Protein AF-A0A970Q258-F1 (afdb_monomer_lite)

pLDDT: mean 85.39, std 17.82, range [44.66, 97.88]

Structure (mmCIF, N/CA/C/O backbone):
data_AF-A0A970Q258-F1
#
_entry.id   AF-A0A970Q258-F1
#
loop_
_atom_site.group_PDB
_atom_site.id
_atom_site.type_symbol
_atom_site.label_atom_id
_atom_site.label_alt_id
_atom_site.label_comp_id
_atom_site.label_asym_id
_atom_site.label_entity_id
_atom_site.label_seq_id
_atom_site.pdbx_PDB_ins_code
_atom_site.Cartn_x
_atom_site.Cartn_y
_atom_site.Cartn_z
_atom_site.occupancy
_atom_site.B_iso_or_equiv
_atom_site.auth_seq_id
_atom_site.auth_comp_id
_atom_site.auth_asym_id
_atom_site.auth_atom_id
_atom_site.pdbx_PDB_model_num
ATOM 1 N N . MET A 1 1 ? 42.809 24.896 -11.272 1.00 45.78 1 MET A N 1
ATOM 2 C CA . MET A 1 1 ? 42.500 23.482 -10.980 1.00 45.78 1 MET A CA 1
ATOM 3 C C . MET A 1 1 ? 41.032 23.449 -10.602 1.00 45.78 1 MET A C 1
ATOM 5 O O . MET A 1 1 ? 40.691 24.040 -9.591 1.00 45.78 1 MET A O 1
ATOM 9 N N . VAL A 1 2 ? 40.162 22.939 -11.474 1.00 45.69 2 VAL A N 1
ATOM 10 C CA . VAL A 1 2 ? 38.716 22.875 -11.205 1.00 45.69 2 VAL A CA 1
ATOM 11 C C . VAL A 1 2 ? 38.446 21.503 -10.604 1.00 45.69 2 VAL A C 1
ATOM 13 O O . VAL A 1 2 ? 38.786 20.490 -11.214 1.00 45.69 2 VAL A O 1
ATOM 16 N N . GLU A 1 3 ? 37.932 21.481 -9.379 1.00 46.88 3 GLU A N 1
ATOM 17 C CA . GLU A 1 3 ? 37.560 20.255 -8.682 1.00 46.88 3 GLU A CA 1
ATOM 18 C C . GLU A 1 3 ? 36.455 19.547 -9.472 1.00 46.88 3 GLU A C 1
ATOM 20 O O . GLU A 1 3 ? 35.354 20.070 -9.643 1.00 46.88 3 GLU A O 1
ATOM 25 N N . ASN A 1 4 ? 36.764 18.349 -9.976 1.00 45.31 4 ASN A N 1
ATOM 26 C CA . ASN A 1 4 ? 35.772 17.438 -10.531 1.00 45.31 4 ASN A CA 1
ATOM 27 C C . ASN A 1 4 ? 34.823 17.036 -9.400 1.00 45.31 4 ASN A C 1
ATOM 29 O O . ASN A 1 4 ? 35.117 16.139 -8.607 1.00 45.31 4 ASN A O 1
ATOM 33 N N . THR A 1 5 ? 33.682 17.711 -9.326 1.00 48.47 5 THR A N 1
ATOM 34 C CA . THR A 1 5 ? 32.561 17.308 -8.487 1.00 48.47 5 THR A CA 1
ATOM 35 C C . THR A 1 5 ? 32.131 15.929 -8.970 1.00 48.47 5 THR A C 1
ATOM 37 O O . THR A 1 5 ? 31.639 15.768 -10.087 1.00 48.47 5 THR A O 1
ATOM 40 N N . LYS A 1 6 ? 32.383 14.906 -8.147 1.00 47.34 6 LYS A N 1
ATOM 41 C CA . LYS A 1 6 ? 31.822 13.570 -8.334 1.00 47.34 6 LYS A CA 1
ATOM 42 C C . LYS A 1 6 ? 30.305 13.736 -8.390 1.00 47.34 6 LYS A C 1
ATOM 44 O O . LYS A 1 6 ? 29.663 13.882 -7.357 1.00 47.34 6 LYS A O 1
ATOM 49 N N . GLN A 1 7 ? 29.731 13.729 -9.590 1.00 53.03 7 GLN A N 1
ATOM 50 C CA . GLN A 1 7 ? 28.346 13.320 -9.749 1.00 53.03 7 GLN A CA 1
ATOM 51 C C . GLN A 1 7 ? 28.308 11.875 -9.260 1.00 53.03 7 GLN A C 1
ATOM 53 O O . GLN A 1 7 ? 28.689 10.958 -9.991 1.00 53.03 7 GLN A O 1
ATOM 58 N N . GLU A 1 8 ? 27.930 11.674 -7.999 1.00 45.31 8 GLU A N 1
ATOM 59 C CA . GLU A 1 8 ? 27.447 10.384 -7.534 1.00 45.31 8 GLU A CA 1
ATOM 60 C C . GLU A 1 8 ? 26.226 10.074 -8.395 1.00 45.31 8 GLU A C 1
ATOM 62 O O . GLU A 1 8 ? 25.112 10.525 -8.136 1.00 45.31 8 GLU A O 1
ATOM 67 N N . LYS A 1 9 ? 26.465 9.393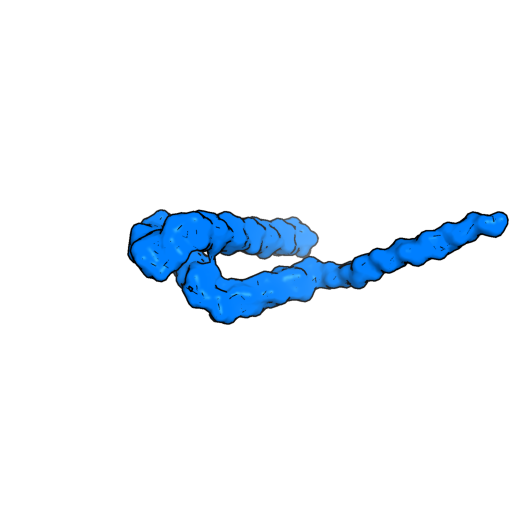 -9.521 1.00 44.66 9 LYS A N 1
ATOM 68 C CA . LYS A 1 9 ? 25.411 8.811 -10.334 1.00 44.66 9 LYS A CA 1
ATOM 69 C C . LYS A 1 9 ? 24.686 7.860 -9.398 1.00 44.66 9 LYS A C 1
ATOM 71 O O . LYS A 1 9 ? 25.195 6.772 -9.129 1.00 44.66 9 LYS A O 1
ATOM 76 N N . LEU A 1 10 ? 23.531 8.291 -8.888 1.00 52.53 10 LEU A N 1
ATOM 77 C CA . LEU A 1 10 ? 22.532 7.386 -8.341 1.00 52.53 10 LEU A CA 1
ATOM 78 C C . LEU A 1 10 ? 22.481 6.193 -9.301 1.00 52.53 10 LEU A C 1
ATOM 80 O O . LEU A 1 10 ? 22.368 6.420 -10.515 1.00 52.53 10 LEU A O 1
ATOM 84 N N . PRO A 1 11 ? 22.690 4.955 -8.819 1.00 52.84 11 PRO A N 1
ATOM 85 C CA . PRO A 1 11 ? 22.673 3.810 -9.705 1.00 52.84 11 PRO A CA 1
ATOM 86 C C . PRO A 1 11 ? 21.355 3.858 -10.468 1.00 52.84 11 PRO A C 1
ATOM 88 O O . PRO A 1 11 ? 20.311 4.134 -9.877 1.00 52.84 11 PRO A O 1
ATOM 91 N N . ALA A 1 12 ? 21.418 3.655 -11.784 1.00 57.28 12 ALA A N 1
ATOM 92 C CA . ALA A 1 12 ? 20.232 3.475 -12.602 1.00 57.28 12 ALA A CA 1
ATOM 93 C C . ALA A 1 12 ? 19.539 2.190 -12.128 1.00 57.28 12 ALA A C 1
ATOM 95 O O . ALA A 1 12 ? 19.745 1.120 -12.697 1.00 57.28 12 ALA A O 1
ATOM 96 N N . MET A 1 13 ? 18.787 2.284 -11.029 1.00 63.03 13 MET A N 1
ATOM 97 C CA . MET A 1 13 ? 17.890 1.234 -10.585 1.00 63.03 13 MET A CA 1
ATOM 98 C C . MET A 1 13 ? 16.937 0.995 -11.740 1.00 63.03 13 MET A C 1
ATOM 100 O O . MET A 1 13 ? 16.326 1.931 -12.268 1.00 63.03 13 MET A O 1
ATOM 104 N N . LYS A 1 14 ? 16.846 -0.258 -12.179 1.00 81.12 14 LYS A N 1
ATOM 105 C CA . LYS A 1 14 ? 15.895 -0.601 -13.234 1.00 81.12 14 LYS A CA 1
ATOM 106 C C . LYS A 1 14 ? 14.507 -0.295 -12.680 1.00 81.12 14 LYS A C 1
ATOM 108 O O . LYS A 1 14 ? 14.223 -0.650 -11.543 1.00 81.12 14 LYS A O 1
ATOM 113 N N . VAL A 1 15 ? 13.628 0.318 -13.473 1.00 83.75 15 VAL A N 1
ATOM 114 C CA . VAL A 1 15 ? 12.238 0.617 -13.061 1.00 83.75 15 VAL A CA 1
ATOM 115 C C . VAL A 1 15 ? 11.571 -0.610 -12.415 1.00 83.75 15 VAL A C 1
ATOM 117 O O . VAL A 1 15 ? 10.923 -0.493 -11.384 1.00 83.75 15 VAL A O 1
ATOM 120 N N . LYS A 1 16 ? 11.860 -1.813 -12.932 1.00 83.94 16 LYS A N 1
ATOM 121 C CA . LYS A 1 16 ? 11.469 -3.104 -12.343 1.00 83.94 16 LYS A CA 1
ATOM 122 C C . LYS A 1 16 ? 11.941 -3.340 -10.902 1.00 83.94 16 LYS A C 1
ATOM 124 O O . LYS A 1 16 ? 11.175 -3.852 -10.099 1.00 83.94 16 LYS A O 1
ATOM 129 N N . GLU A 1 17 ? 13.183 -2.994 -10.572 1.00 89.56 17 GLU A N 1
ATOM 130 C CA . GLU A 1 17 ? 13.734 -3.131 -9.215 1.00 89.56 17 GLU A CA 1
ATOM 131 C C .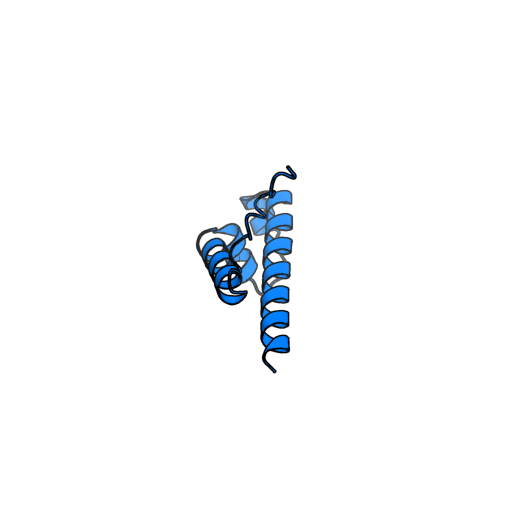 GLU A 1 17 ? 13.048 -2.160 -8.248 1.00 89.56 17 GLU A C 1
ATOM 133 O O . GLU A 1 17 ? 12.747 -2.528 -7.115 1.00 89.56 17 GLU A O 1
ATOM 138 N N . VAL A 1 18 ? 12.736 -0.945 -8.712 1.00 90.50 18 VAL A N 1
ATOM 139 C CA . VAL A 1 18 ? 11.972 0.035 -7.927 1.00 90.50 18 VAL A CA 1
ATOM 140 C C . VAL A 1 18 ? 10.557 -0.477 -7.662 1.00 90.50 18 VAL A C 1
ATOM 142 O O . VAL A 1 18 ? 10.123 -0.487 -6.513 1.00 90.50 18 VAL A O 1
ATOM 145 N N . LEU A 1 19 ? 9.856 -0.942 -8.701 1.00 92.69 19 LEU A N 1
ATOM 146 C CA . LEU A 1 19 ? 8.492 -1.462 -8.584 1.00 92.69 19 LEU A CA 1
ATOM 147 C C . LEU A 1 19 ? 8.421 -2.685 -7.668 1.00 92.69 19 LEU A C 1
ATOM 149 O O . LEU A 1 19 ? 7.575 -2.718 -6.780 1.00 92.69 19 LEU A O 1
ATOM 153 N N . SER A 1 20 ? 9.351 -3.632 -7.816 1.00 93.44 20 SER A N 1
ATOM 154 C CA . SER A 1 20 ? 9.450 -4.798 -6.930 1.00 93.44 20 SER A CA 1
ATOM 155 C C . SER A 1 20 ? 9.735 -4.386 -5.482 1.00 93.44 20 SER A C 1
ATOM 157 O O . SER A 1 20 ? 9.119 -4.908 -4.560 1.00 93.44 20 SER A O 1
ATOM 159 N N . GLY A 1 21 ? 10.600 -3.391 -5.258 1.00 94.88 21 GLY A N 1
ATOM 160 C CA . GLY A 1 21 ? 10.859 -2.864 -3.917 1.00 94.88 21 GLY A CA 1
ATOM 161 C C . GLY A 1 21 ? 9.656 -2.158 -3.277 1.00 94.88 21 GLY A C 1
ATOM 162 O O . GLY A 1 21 ? 9.557 -2.116 -2.048 1.00 94.88 21 GLY A O 1
ATOM 163 N N . ILE A 1 22 ? 8.750 -1.588 -4.077 1.00 95.19 22 ILE A N 1
ATOM 164 C CA . ILE A 1 22 ? 7.487 -1.007 -3.596 1.00 95.19 22 ILE A CA 1
ATOM 165 C C . ILE A 1 22 ? 6.481 -2.117 -3.280 1.00 95.19 22 ILE A C 1
ATOM 167 O O . ILE A 1 22 ? 5.889 -2.091 -2.202 1.00 95.19 22 ILE A O 1
ATOM 171 N N . GLU A 1 23 ? 6.343 -3.107 -4.162 1.00 96.69 23 GLU A N 1
ATOM 172 C CA . GLU A 1 23 ? 5.485 -4.284 -3.965 1.00 96.69 23 GLU A CA 1
ATOM 173 C C . GLU A 1 23 ? 5.810 -4.996 -2.645 1.00 96.69 23 GLU A C 1
ATOM 175 O O . GLU A 1 23 ? 4.942 -5.197 -1.797 1.00 96.69 23 GLU A O 1
ATOM 180 N N . ASP A 1 24 ? 7.098 -5.230 -2.392 1.00 97.50 24 ASP A N 1
ATOM 181 C CA . ASP A 1 24 ? 7.610 -5.806 -1.149 1.00 97.50 24 ASP A CA 1
ATOM 182 C C . ASP A 1 24 ? 7.177 -5.028 0.106 1.00 97.50 24 ASP A C 1
ATOM 184 O O . ASP A 1 24 ? 6.941 -5.611 1.169 1.00 97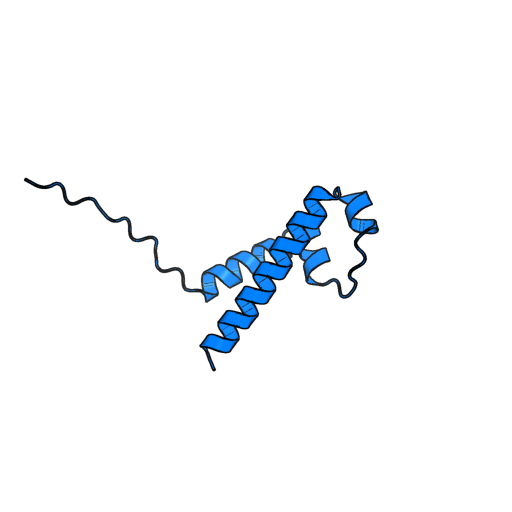.50 24 ASP A O 1
ATOM 188 N N . LYS A 1 25 ? 7.112 -3.694 0.016 1.00 96.31 25 LYS A N 1
ATOM 189 C CA . LYS A 1 25 ? 6.682 -2.825 1.123 1.00 96.31 25 LYS A CA 1
ATOM 190 C C . LYS A 1 25 ? 5.170 -2.852 1.309 1.00 96.31 25 LYS A C 1
ATOM 192 O O . LYS A 1 25 ? 4.725 -2.784 2.456 1.00 96.31 25 LYS A O 1
ATOM 197 N N . ILE A 1 26 ? 4.408 -2.952 0.220 1.00 97.75 26 ILE A N 1
ATOM 198 C CA . ILE A 1 26 ? 2.953 -3.119 0.264 1.00 97.75 26 ILE A CA 1
ATOM 199 C C . ILE A 1 26 ? 2.624 -4.429 0.981 1.00 97.75 26 ILE A C 1
ATOM 201 O O . ILE A 1 26 ? 1.901 -4.402 1.972 1.00 97.75 26 ILE A O 1
ATOM 205 N N . GLU A 1 27 ? 3.245 -5.541 0.585 1.00 97.56 27 GLU A N 1
ATOM 206 C CA . GLU A 1 27 ? 2.993 -6.863 1.176 1.00 97.56 27 GLU A CA 1
ATOM 207 C C . GLU A 1 27 ? 3.330 -6.954 2.671 1.00 97.56 27 GLU A C 1
ATOM 209 O O . GLU A 1 27 ? 2.639 -7.622 3.448 1.00 97.56 27 GLU A O 1
ATOM 214 N N . LYS A 1 28 ? 4.390 -6.264 3.107 1.00 97.81 28 LYS A N 1
ATOM 215 C CA . LYS A 1 28 ? 4.851 -6.284 4.506 1.00 97.81 28 LYS A CA 1
ATOM 216 C C . LYS A 1 28 ? 4.068 -5.338 5.419 1.00 97.81 28 LYS A C 1
ATOM 218 O O . LYS A 1 28 ? 4.136 -5.497 6.639 1.00 97.81 28 LYS A O 1
ATOM 223 N N . ASN A 1 29 ? 3.348 -4.355 4.876 1.00 97.62 29 ASN A N 1
ATOM 224 C CA . ASN A 1 29 ? 2.584 -3.392 5.665 1.00 97.62 29 ASN A CA 1
ATOM 225 C C . ASN A 1 29 ? 1.088 -3.757 5.660 1.00 97.62 29 ASN A C 1
ATOM 227 O O . ASN A 1 29 ? 0.448 -3.649 4.618 1.00 97.62 29 ASN A O 1
ATOM 231 N N . PRO A 1 30 ? 0.490 -4.114 6.813 1.00 96.56 30 PRO A N 1
ATOM 232 C CA . PRO A 1 30 ? -0.904 -4.553 6.867 1.00 96.56 30 PRO A CA 1
ATOM 233 C C . PRO A 1 30 ? -1.911 -3.547 6.304 1.00 96.56 30 PRO A C 1
ATOM 235 O O . PRO A 1 30 ? -2.878 -3.965 5.682 1.00 96.56 30 PRO A O 1
ATOM 238 N N . LEU A 1 31 ? -1.693 -2.243 6.508 1.00 97.69 31 LEU A N 1
ATOM 239 C CA . LEU A 1 31 ? -2.584 -1.205 5.993 1.00 97.69 31 LEU A CA 1
ATOM 240 C C . LEU A 1 31 ? -2.440 -1.062 4.473 1.00 97.69 31 LEU A C 1
ATOM 242 O O . LEU A 1 31 ? -3.445 -1.032 3.774 1.00 97.69 31 LEU A O 1
ATOM 246 N N . LEU A 1 32 ? -1.206 -1.014 3.956 1.00 97.88 32 LEU A N 1
ATOM 247 C CA . LEU A 1 32 ? -0.979 -0.925 2.507 1.00 97.88 32 LEU A CA 1
ATOM 248 C C . LEU A 1 32 ? -1.497 -2.168 1.783 1.00 97.88 32 LEU A C 1
ATOM 250 O O . LEU A 1 32 ? -2.138 -2.036 0.748 1.00 97.88 32 LEU A O 1
ATOM 254 N N . ARG A 1 33 ? -1.249 -3.361 2.336 1.00 97.69 33 ARG A N 1
ATOM 255 C CA . ARG A 1 33 ? -1.722 -4.630 1.776 1.00 97.69 33 ARG A CA 1
ATOM 256 C C . ARG A 1 33 ? -3.242 -4.673 1.698 1.00 97.69 33 ARG A C 1
ATOM 258 O O . ARG A 1 33 ? -3.793 -5.017 0.660 1.00 97.69 33 ARG A O 1
ATOM 265 N N . GLU A 1 34 ? -3.908 -4.300 2.785 1.00 97.06 34 GLU A N 1
ATOM 266 C CA . GLU A 1 34 ? -5.367 -4.256 2.840 1.00 97.06 34 GLU A CA 1
ATOM 267 C C . GLU A 1 34 ? -5.929 -3.289 1.793 1.00 97.06 34 GLU A C 1
ATOM 269 O O . GLU A 1 34 ? -6.794 -3.669 1.015 1.00 97.06 34 GLU A O 1
ATOM 274 N N . VAL A 1 35 ? -5.381 -2.074 1.700 1.00 96.94 35 VAL A N 1
ATOM 275 C CA . VAL A 1 35 ? -5.790 -1.081 0.695 1.00 96.94 35 VAL A CA 1
ATOM 276 C C . VAL A 1 35 ? -5.492 -1.549 -0.738 1.00 96.94 35 VAL A C 1
ATOM 278 O O . VAL A 1 35 ? -6.283 -1.297 -1.642 1.00 96.94 35 VAL A O 1
ATOM 281 N N . TYR A 1 36 ? -4.379 -2.250 -0.970 1.00 96.94 36 TYR A N 1
ATOM 282 C CA . TYR A 1 36 ? -3.986 -2.737 -2.296 1.00 96.94 36 TYR A CA 1
ATOM 283 C C . TYR A 1 36 ? -4.967 -3.759 -2.876 1.00 96.94 36 TYR A C 1
ATOM 285 O O . TYR A 1 36 ? -5.357 -3.623 -4.042 1.00 96.94 36 TYR A O 1
ATOM 293 N N . TYR A 1 37 ? -5.365 -4.741 -2.064 1.00 95.88 37 TYR A N 1
ATOM 294 C CA . TYR A 1 37 ? -6.250 -5.838 -2.467 1.00 95.88 37 TYR A CA 1
ATOM 295 C C . TYR A 1 37 ? -7.741 -5.525 -2.325 1.00 95.88 37 TYR A C 1
ATOM 297 O O . TYR A 1 37 ? -8.572 -6.317 -2.765 1.00 95.88 37 TYR A O 1
ATOM 305 N N . ARG A 1 38 ? -8.099 -4.399 -1.707 1.00 93.81 38 ARG A N 1
ATOM 306 C CA . ARG A 1 38 ? -9.497 -4.024 -1.519 1.00 93.81 38 ARG A CA 1
ATOM 307 C C . ARG A 1 38 ? -10.146 -3.629 -2.848 1.00 93.81 38 ARG A C 1
ATOM 309 O O . ARG A 1 38 ? -9.597 -2.846 -3.617 1.00 93.81 38 ARG A O 1
ATOM 316 N N . GLU A 1 39 ? -11.342 -4.165 -3.081 1.00 88.88 39 GLU A N 1
ATOM 317 C CA . GLU A 1 39 ? -12.184 -3.849 -4.247 1.00 88.88 39 GLU A CA 1
ATOM 318 C C . GLU A 1 39 ? -13.185 -2.711 -3.970 1.00 88.88 39 GLU A C 1
ATOM 320 O O . GLU A 1 39 ? -13.725 -2.117 -4.897 1.00 88.88 39 GLU A O 1
ATOM 325 N N . SER A 1 40 ? -13.440 -2.414 -2.692 1.00 88.62 40 SER A N 1
ATOM 326 C CA . SER A 1 40 ? -14.362 -1.370 -2.232 1.00 88.62 40 SER A CA 1
ATOM 327 C C . SER A 1 40 ? -13.650 -0.038 -1.972 1.00 88.62 40 SER A C 1
ATOM 329 O O . SER A 1 40 ? -12.555 -0.015 -1.416 1.00 88.62 40 SER A O 1
ATOM 331 N N . GLU A 1 41 ? -14.319 1.075 -2.280 1.00 85.38 41 GLU A N 1
ATOM 332 C CA . GLU A 1 41 ? -13.894 2.429 -1.888 1.00 85.38 41 GLU A CA 1
ATOM 333 C C . GLU A 1 41 ? -14.312 2.797 -0.448 1.00 85.38 41 GLU A C 1
ATOM 335 O O . GLU A 1 41 ? -14.012 3.888 0.036 1.00 85.38 41 GLU A O 1
ATOM 340 N N . ASP A 1 42 ? -15.001 1.896 0.262 1.00 93.81 42 ASP A N 1
ATOM 341 C CA . ASP A 1 42 ? -15.294 2.069 1.686 1.00 93.81 42 ASP A CA 1
ATOM 342 C C . ASP A 1 42 ? -14.067 1.7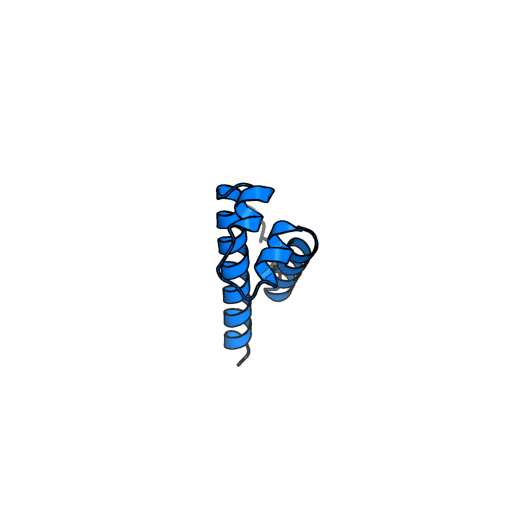07 2.532 1.00 93.81 42 ASP A C 1
ATOM 344 O O . ASP A 1 42 ? -13.580 0.571 2.509 1.00 93.81 42 ASP A O 1
ATOM 348 N N . PHE A 1 43 ? -13.582 2.684 3.299 1.00 95.12 43 PHE A N 1
ATOM 349 C CA . PHE A 1 43 ? -12.437 2.555 4.198 1.00 95.12 43 PHE A CA 1
ATOM 350 C C . PHE A 1 43 ? -12.777 2.849 5.663 1.00 95.12 43 PHE A C 1
ATOM 352 O O . PHE A 1 43 ? -11.860 2.995 6.474 1.00 95.12 43 PHE A O 1
ATOM 359 N N . ASN A 1 44 ? -14.059 2.957 6.026 1.00 94.81 44 ASN A N 1
ATOM 360 C CA . ASN A 1 44 ? -14.463 3.354 7.379 1.00 94.81 44 ASN A CA 1
ATOM 361 C C . ASN A 1 44 ? -13.878 2.433 8.464 1.00 94.81 44 ASN A C 1
ATOM 363 O O . ASN A 1 44 ? -13.345 2.914 9.462 1.00 94.81 44 ASN A O 1
ATOM 367 N N . ASP A 1 45 ? -13.863 1.124 8.223 1.00 95.88 45 ASP A N 1
ATOM 368 C CA . ASP A 1 45 ? -13.251 0.121 9.102 1.00 95.88 45 ASP A CA 1
ATOM 369 C C . ASP A 1 45 ? -11.734 0.332 9.292 1.00 95.88 45 ASP A C 1
ATOM 371 O O . ASP A 1 45 ? -11.194 0.173 10.392 1.00 95.88 45 ASP A O 1
ATOM 375 N N . LEU A 1 46 ? -11.017 0.732 8.237 1.00 96.31 46 LEU A N 1
ATOM 376 C CA . LEU A 1 46 ? -9.588 1.036 8.326 1.00 96.31 46 LEU A CA 1
ATOM 377 C C . LEU A 1 46 ? -9.339 2.367 9.019 1.00 96.31 46 LEU A C 1
ATOM 379 O O . LEU A 1 46 ? -8.347 2.490 9.738 1.00 96.31 46 LEU A O 1
ATOM 383 N N . ILE A 1 47 ? -10.221 3.349 8.829 1.00 96.69 47 ILE A N 1
ATOM 384 C CA . ILE A 1 47 ? -10.145 4.650 9.501 1.00 96.69 47 ILE A CA 1
ATOM 385 C C . ILE A 1 47 ? -10.285 4.450 11.010 1.00 96.69 47 ILE A C 1
ATOM 387 O O . ILE A 1 47 ? -9.468 4.984 11.765 1.00 96.69 47 ILE A O 1
ATOM 391 N N . GLU A 1 48 ? -11.246 3.628 11.438 1.00 96.19 48 GLU A N 1
ATOM 392 C CA . GLU A 1 48 ? -11.427 3.242 12.841 1.00 96.19 48 GLU A CA 1
ATOM 393 C C . GLU A 1 48 ? -10.181 2.550 13.412 1.00 96.19 48 GLU A C 1
ATOM 395 O O . GLU A 1 48 ? -9.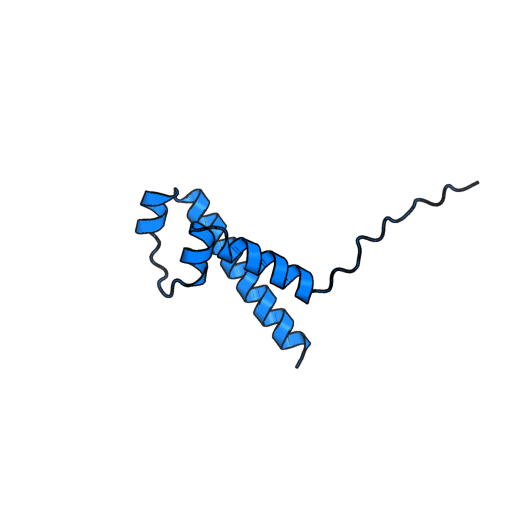787 2.804 14.552 1.00 96.19 48 GLU A O 1
ATOM 400 N N . LYS A 1 49 ? -9.517 1.705 12.615 1.00 96.81 49 LYS A N 1
ATOM 401 C CA . LYS A 1 49 ? -8.373 0.896 13.058 1.00 96.81 49 LYS A CA 1
ATOM 402 C C . LYS A 1 49 ? -7.018 1.615 13.019 1.00 96.81 49 LYS A C 1
ATOM 404 O O . LYS A 1 49 ? -6.167 1.346 13.867 1.00 96.81 49 LYS A O 1
ATOM 409 N N . PHE A 1 50 ? -6.773 2.478 12.033 1.00 92.19 50 PHE A N 1
ATOM 410 C CA . PHE A 1 50 ? -5.440 3.020 11.725 1.00 92.19 50 PHE A CA 1
ATOM 411 C C . PHE A 1 50 ? -5.338 4.551 11.752 1.00 92.19 50 PHE A C 1
ATOM 413 O O . PHE A 1 50 ? -4.215 5.051 11.703 1.00 92.19 50 PHE A O 1
ATOM 420 N N . SER A 1 51 ? -6.452 5.267 11.931 1.00 95.81 51 SER A N 1
ATOM 421 C CA . SER A 1 51 ? -6.634 6.713 11.725 1.00 95.81 51 SER A CA 1
ATOM 422 C C . SER A 1 51 ? -6.796 7.133 10.261 1.00 95.81 51 SER A C 1
ATOM 424 O O . SER A 1 51 ? -6.136 6.617 9.358 1.00 95.81 51 SER A O 1
ATOM 426 N N . GLY A 1 52 ? -7.665 8.124 10.031 1.00 96.75 52 GLY A N 1
ATOM 427 C CA . GLY A 1 52 ? -8.019 8.579 8.683 1.00 96.75 52 GLY A CA 1
ATOM 428 C C . GLY A 1 52 ? -6.850 9.138 7.875 1.00 96.75 52 GLY A C 1
ATOM 429 O O . GLY A 1 52 ? -6.750 8.873 6.683 1.00 96.75 52 GLY A O 1
ATOM 430 N N . GLU A 1 53 ? -5.914 9.836 8.520 1.00 97.62 53 GLU A N 1
ATOM 431 C CA . GLU A 1 53 ? -4.717 10.364 7.853 1.00 97.62 53 GLU A CA 1
ATOM 432 C C . GLU A 1 53 ? -3.835 9.240 7.290 1.00 97.62 53 GLU A C 1
ATOM 434 O O . GLU A 1 53 ? -3.408 9.297 6.137 1.00 97.62 53 GLU A O 1
ATOM 439 N N . LYS A 1 54 ? -3.602 8.176 8.073 1.00 96.94 54 LYS A N 1
ATOM 440 C CA . LYS A 1 54 ? -2.794 7.039 7.615 1.00 96.94 54 LYS A CA 1
ATOM 441 C C . LYS A 1 54 ? -3.476 6.284 6.486 1.00 96.94 54 LYS A C 1
ATOM 443 O O . LYS A 1 54 ? -2.793 5.859 5.558 1.00 96.94 54 LYS A O 1
ATOM 448 N N . VAL A 1 55 ? -4.796 6.132 6.560 1.00 97.69 55 VAL A N 1
ATOM 449 C CA . VAL A 1 55 ? -5.588 5.493 5.504 1.00 97.69 55 VAL A CA 1
ATOM 450 C C . VAL A 1 55 ? -5.520 6.303 4.212 1.00 97.69 55 VAL A C 1
ATOM 452 O O . VAL A 1 55 ? -5.203 5.730 3.177 1.00 97.69 55 VAL A O 1
ATOM 455 N N . MET A 1 56 ? -5.705 7.627 4.262 1.00 97.06 56 MET A N 1
ATOM 456 C CA . MET A 1 56 ? -5.579 8.478 3.070 1.00 97.06 56 MET A CA 1
ATOM 457 C C . MET A 1 56 ? -4.189 8.380 2.433 1.00 97.06 56 MET A C 1
ATOM 459 O O . MET A 1 56 ? -4.084 8.211 1.221 1.00 97.06 56 MET A O 1
ATOM 463 N N . MET A 1 57 ? -3.120 8.422 3.236 1.00 97.62 57 MET A N 1
ATOM 464 C CA . MET A 1 57 ? -1.761 8.239 2.712 1.00 97.62 57 MET A CA 1
ATOM 465 C C . MET A 1 57 ? -1.565 6.850 2.093 1.00 97.62 57 MET A C 1
ATOM 467 O O . MET A 1 57 ? -0.930 6.728 1.048 1.00 97.62 57 MET A O 1
ATOM 471 N N . ALA A 1 58 ? -2.103 5.799 2.718 1.00 97.56 58 ALA A N 1
ATOM 472 C CA . ALA A 1 58 ? -2.024 4.438 2.197 1.00 97.56 58 ALA A CA 1
ATOM 473 C C . ALA A 1 58 ? -2.725 4.298 0.839 1.00 97.56 58 ALA A C 1
ATOM 475 O O . ALA A 1 58 ? -2.143 3.718 -0.076 1.00 97.56 58 ALA A O 1
ATOM 476 N N . VAL A 1 59 ? -3.922 4.876 0.696 1.00 96.75 59 VAL A N 1
ATOM 477 C CA . VAL A 1 59 ? -4.677 4.927 -0.567 1.00 96.75 59 VAL A CA 1
ATOM 478 C C . VAL A 1 59 ? -3.864 5.626 -1.647 1.00 96.75 59 VAL A C 1
ATOM 480 O O . VAL A 1 59 ? -3.571 5.016 -2.673 1.00 96.75 59 VAL A O 1
ATOM 483 N N . GLN A 1 60 ? -3.384 6.842 -1.379 1.00 96.44 60 GLN A N 1
ATOM 484 C CA . GLN A 1 60 ? -2.589 7.604 -2.347 1.00 96.44 60 GLN A CA 1
ATOM 485 C C . GLN A 1 60 ? -1.322 6.860 -2.792 1.00 96.44 60 GLN A C 1
ATOM 487 O O . GLN A 1 60 ? -0.970 6.873 -3.974 1.00 96.44 60 GLN A O 1
ATOM 492 N N . LEU A 1 61 ? -0.626 6.196 -1.863 1.00 96.44 61 LEU A N 1
ATOM 493 C CA . LEU A 1 61 ? 0.571 5.409 -2.173 1.00 96.44 61 LEU A CA 1
ATOM 494 C C . LEU A 1 61 ? 0.248 4.196 -3.052 1.00 96.44 61 LEU A C 1
ATOM 496 O O . LEU A 1 61 ? 0.968 3.931 -4.017 1.00 96.44 61 LEU A O 1
ATOM 500 N N . VAL A 1 62 ? -0.824 3.471 -2.733 1.00 96.75 62 VAL A N 1
ATOM 501 C CA . VAL A 1 62 ? -1.277 2.303 -3.499 1.00 96.75 62 VAL A CA 1
ATOM 502 C C . VAL A 1 62 ? -1.731 2.702 -4.904 1.00 96.75 62 VAL A C 1
ATOM 504 O O . VAL A 1 62 ? -1.338 2.052 -5.872 1.00 96.75 62 VAL A O 1
ATOM 507 N N . GLU A 1 63 ? -2.510 3.772 -5.041 1.00 96.25 63 GLU A N 1
ATOM 508 C CA . GLU A 1 63 ? -2.959 4.291 -6.339 1.00 96.25 63 GLU A CA 1
ATOM 509 C C . GLU A 1 63 ? -1.780 4.742 -7.202 1.00 96.25 63 GLU A C 1
ATOM 511 O O . GLU A 1 63 ? -1.684 4.369 -8.372 1.00 96.25 63 GLU A O 1
ATOM 516 N N . SER A 1 64 ? -0.828 5.467 -6.607 1.00 96.00 64 SER A N 1
ATOM 517 C CA . SER A 1 64 ? 0.394 5.891 -7.299 1.00 96.00 64 SER A CA 1
ATOM 518 C C . SER A 1 64 ? 1.207 4.693 -7.794 1.00 96.00 64 SER A C 1
ATOM 520 O O . SER A 1 64 ? 1.720 4.707 -8.910 1.00 96.00 64 SER A O 1
ATOM 522 N N . TYR A 1 65 ? 1.310 3.629 -6.992 1.00 96.06 65 TYR A N 1
ATOM 523 C CA . TYR A 1 65 ? 1.978 2.395 -7.402 1.00 96.06 65 TYR A CA 1
ATOM 524 C C . TYR A 1 65 ? 1.252 1.688 -8.556 1.00 96.06 65 TYR A C 1
ATOM 526 O O . TYR A 1 65 ? 1.902 1.302 -9.528 1.00 96.06 65 TYR A O 1
ATOM 534 N N . LYS A 1 66 ? -0.082 1.566 -8.494 1.00 94.81 66 LYS A N 1
ATOM 535 C CA . LYS A 1 66 ? -0.892 0.982 -9.579 1.00 94.81 66 LYS A CA 1
ATOM 536 C C . LYS A 1 66 ? -0.720 1.763 -10.889 1.00 94.81 66 LYS A C 1
ATOM 538 O O . LYS A 1 66 ? -0.523 1.149 -11.935 1.00 94.81 66 LYS A O 1
ATOM 543 N N . LEU A 1 67 ? -0.682 3.096 -10.822 1.00 95.25 67 LEU A N 1
ATOM 544 C CA . LEU A 1 67 ? -0.391 3.946 -11.979 1.00 95.25 67 LEU A CA 1
ATOM 545 C C . LEU A 1 67 ? 1.013 3.685 -12.548 1.00 95.25 67 LEU A C 1
ATOM 547 O O . LEU A 1 67 ? 1.177 3.561 -13.760 1.00 95.25 67 LEU A O 1
ATOM 551 N N . LEU A 1 68 ? 2.034 3.564 -11.694 1.00 92.75 68 LEU A N 1
ATOM 552 C CA . LEU A 1 68 ? 3.396 3.265 -12.150 1.00 92.75 68 LEU A CA 1
ATOM 553 C C . LEU A 1 68 ? 3.497 1.892 -12.834 1.00 92.75 68 LEU A C 1
ATOM 555 O O . LEU A 1 68 ? 4.225 1.765 -13.818 1.00 92.75 68 LEU A O 1
ATOM 559 N N . LEU A 1 69 ? 2.768 0.882 -12.347 1.00 93.69 69 LEU A N 1
ATOM 560 C CA . LEU A 1 69 ? 2.674 -0.426 -13.005 1.00 93.69 69 LEU A CA 1
ATOM 561 C C . LEU A 1 69 ? 2.044 -0.317 -14.399 1.00 93.69 69 LEU A C 1
ATOM 563 O O . LEU A 1 69 ? 2.547 -0.912 -15.353 1.00 93.69 69 LEU A O 1
ATOM 567 N N . GLU A 1 70 ? 0.967 0.456 -14.530 1.00 93.31 70 GLU A N 1
ATOM 568 C CA . GLU A 1 70 ? 0.299 0.684 -15.813 1.00 93.31 70 GLU A CA 1
ATOM 569 C C . GLU A 1 70 ? 1.216 1.405 -16.810 1.00 93.31 70 GLU A C 1
ATOM 571 O O . GLU A 1 70 ? 1.353 0.978 -17.958 1.00 93.31 70 GLU A O 1
ATOM 576 N N . MET A 1 71 ? 1.909 2.455 -16.363 1.00 89.56 71 MET A N 1
ATOM 577 C CA . MET A 1 71 ? 2.887 3.172 -17.185 1.00 89.56 71 MET A CA 1
ATOM 578 C C . MET A 1 71 ? 4.030 2.258 -17.645 1.00 89.56 71 MET A C 1
ATOM 580 O O . MET A 1 71 ? 4.447 2.337 -18.798 1.00 89.56 71 MET A O 1
ATOM 584 N N . GLU A 1 72 ? 4.531 1.377 -16.772 1.00 87.00 72 GLU A N 1
ATOM 585 C CA . GLU A 1 72 ? 5.602 0.434 -17.121 1.00 87.00 72 GLU A CA 1
ATOM 586 C C . GLU A 1 72 ? 5.169 -0.551 -18.206 1.00 87.00 72 GLU A C 1
ATOM 588 O O . GLU A 1 72 ? 5.936 -0.799 -19.141 1.00 87.00 72 GLU A O 1
ATOM 593 N N . LYS A 1 73 ? 3.927 -1.042 -18.124 1.00 86.00 73 LYS A N 1
ATOM 594 C CA . LYS A 1 73 ? 3.327 -1.899 -19.147 1.00 86.00 73 LYS A CA 1
ATOM 595 C C . LYS A 1 73 ? 3.213 -1.164 -20.485 1.00 86.00 73 LYS A C 1
ATOM 597 O O . LYS A 1 73 ? 3.694 -1.672 -21.491 1.00 86.00 73 LYS A O 1
ATOM 602 N N . ASN A 1 74 ? 2.683 0.058 -20.476 1.00 79.06 74 ASN A N 1
ATOM 603 C CA . ASN A 1 74 ? 2.488 0.865 -21.686 1.00 79.06 74 ASN A CA 1
ATOM 604 C C . ASN A 1 74 ? 3.802 1.344 -22.338 1.00 79.06 74 ASN A C 1
ATOM 606 O O . ASN A 1 74 ? 3.789 1.757 -23.490 1.00 79.06 74 ASN A O 1
ATOM 610 N N . CYS A 1 75 ? 4.938 1.319 -21.632 1.00 72.69 75 CYS A N 1
ATOM 611 C CA . CYS A 1 75 ? 6.259 1.580 -22.221 1.00 72.69 75 CYS A CA 1
ATOM 612 C C . CYS A 1 75 ? 6.931 0.331 -22.821 1.00 72.69 75 CYS A C 1
ATOM 614 O O . CYS A 1 75 ? 7.979 0.461 -23.459 1.00 72.69 75 CYS A O 1
ATOM 616 N N . ARG A 1 76 ? 6.411 -0.873 -22.547 1.00 60.72 76 ARG A N 1
ATOM 617 C CA . ARG A 1 76 ? 6.910 -2.137 -23.115 1.00 60.72 76 ARG A CA 1
ATOM 618 C C . ARG A 1 76 ? 6.193 -2.543 -24.404 1.00 60.72 76 ARG A C 1
ATOM 62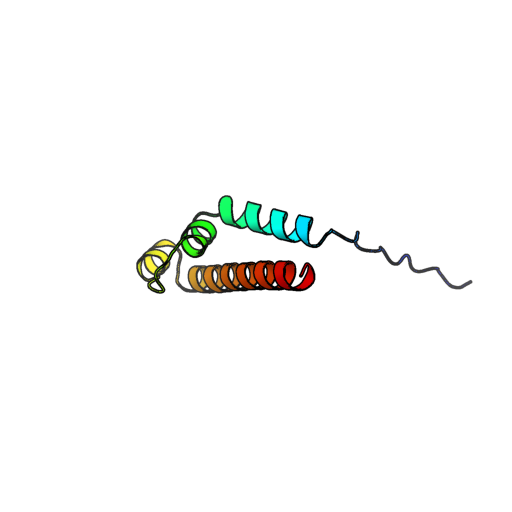0 O O . ARG A 1 76 ? 6.780 -3.334 -25.143 1.00 60.72 76 ARG A O 1
ATOM 627 N N . ASP A 1 77 ? 4.977 -2.044 -24.610 1.00 53.03 77 ASP A N 1
ATOM 628 C CA . ASP A 1 77 ? 4.167 -2.209 -25.826 1.00 53.03 77 ASP A CA 1
ATOM 629 C C . ASP A 1 77 ? 4.603 -1.223 -26.927 1.00 53.03 77 ASP A C 1
ATOM 631 O O . ASP A 1 77 ? 4.608 -1.635 -28.112 1.00 53.03 77 ASP A O 1
#

Sequence (77 aa):
MVENTKQEKLPAMKVKEVLSGIEDKIEKNPLLREVYYRESEDFNDLIEKFSGEKVMMAVQLVESYKLLLEMEKNCRD

Secondary structure (DSSP, 8-state):
--------------HHHHHHHHHHHHHH-HHHHHHHH---S--HHHHHHH-HHHHHHHHHHHHHHHHHHHHHHHTT-

Foldseek 3Di:
DDDPDPPPPPPPQPLVNVLVVLVVVLVVDPLLVCLLPDPDPDCVVVCVVPNPVVNVVSNVSNVVSVVSVVVVVVVVD

Radius of gyration: 17.67 Å; chains: 1; bounding box: 58×30×39 Å